Protein AF-A0A317ZC12-F1 (afdb_monomer)

Solvent-accessible surface area (backbone atoms only — not comparable to full-atom values): 4067 Å² total; per-residue (Å²): 136,96,70,58,68,72,57,53,50,52,52,46,54,63,58,68,32,52,72,45,35,33,53,54,31,56,78,70,59,42,53,86,70,60,86,67,55,74,68,44,50,74,74,44,43,66,75,33,52,67,55,41,19,53,51,42,52,52,49,53,52,49,49,38,73,73,72,55,133

Sequence (69 aa):
PKLPEGELTKMRANIVCEPSLVVFAQHINLMPLILLGKGEEKTGGRTRPSLVADVFEAFVGALYLDQGL

Foldseek 3Di:
DPDDPVVVVVVCPVCLDLVNLLVVCVVVVVLVVDDDDPVCVVVVVSNPSVNSSVVSVVVVVVCCVVPPD

InterPro domains:
  IPR000999 Ribonuclease III domain [PF14622] (2-68)
  IPR000999 Ribonucle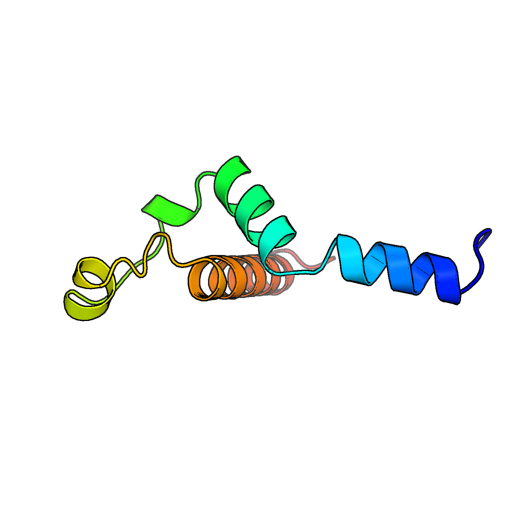ase III domain [PS50142] (1-68)
  IPR000999 Ribonuclease III domain [cd00593] (1-69)
  IPR036389 Ribonuclease III, endonuclease domain superfamily [G3DSA:1.10.1520.10] (1-69)
  IPR036389 Ribonuclease III, endonuclease domain superfamily [SSF69065] (1-69)

Nearest PDB structures (foldseek):
  3o2r-assembly2_D  TM=9.627E-01  e=1.565E-03  Campylobacter jejuni subsp. jejuni NCTC 11168 = ATCC 700819
  7r97-assembly1_B  TM=9.502E-01  e=5.353E-03  Escherichia coli K-12
  3n3w-assembly1_B  TM=9.161E-01  e=6.437E-03  Campylobacter jejuni subsp. jejuni NCTC 11168 = ATCC 700819
  7dey-assembly2_D  TM=8.239E-01  e=3.094E-01  Scheffersomyces stipitis CBS 6054
  3rv0-assembly1_A  TM=7.372E-01  e=8.274E-01  Vanderwaltozyma polyspora DSM 70294

Secondary structure (DSSP, 8-state):
--S-HHHHHHHHHHHSSHHHHHHHHHHTT-GGG----HHHHHTTGGG-HHHHHHHHHHHHHHHHHHH--

Radius of gyration: 14.85 Å; Cα contacts (8 Å, |Δi|>4): 43; chains: 1; bounding box: 29×24×47 Å

pLDDT: mean 95.49, std 5.21, range [61.91, 98.19]

Structure (mmCIF, N/CA/C/O backbone):
data_AF-A0A317ZC12-F1
#
_entry.id   AF-A0A317ZC12-F1
#
loop_
_atom_site.group_PDB
_atom_site.id
_atom_site.type_symbol
_atom_site.label_atom_id
_atom_site.label_alt_id
_atom_site.label_comp_id
_atom_site.label_asym_id
_atom_site.label_entity_id
_atom_site.label_seq_id
_atom_site.pdbx_PDB_ins_code
_atom_site.Cartn_x
_atom_site.Cartn_y
_atom_site.Cartn_z
_atom_site.occupancy
_atom_site.B_iso_or_equiv
_atom_site.auth_seq_id
_atom_site.auth_comp_id
_atom_site.auth_asym_id
_atom_site.auth_atom_id
_atom_site.pdbx_PDB_model_num
ATOM 1 N N . PRO A 1 1 ? 8.993 -3.972 -27.557 1.00 61.91 1 PRO 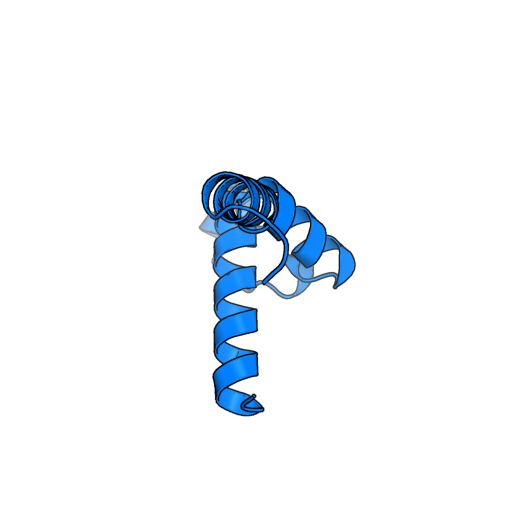A N 1
ATOM 2 C CA . PRO A 1 1 ? 9.335 -2.874 -26.615 1.00 61.91 1 PRO A CA 1
ATOM 3 C C . PRO A 1 1 ? 10.018 -1.708 -27.355 1.00 61.91 1 PRO A C 1
ATOM 5 O O . PRO A 1 1 ? 11.063 -1.918 -27.957 1.00 61.91 1 PRO A O 1
ATOM 8 N N . LYS A 1 2 ? 9.390 -0.522 -27.401 1.00 84.69 2 LYS A N 1
ATOM 9 C CA . LYS A 1 2 ? 9.884 0.628 -28.196 1.00 84.69 2 LYS A CA 1
ATOM 10 C C . LYS A 1 2 ? 10.711 1.647 -27.398 1.00 84.69 2 LYS A C 1
ATOM 12 O O . LYS A 1 2 ? 11.341 2.499 -28.009 1.00 84.69 2 LYS A O 1
ATOM 17 N N . LEU A 1 3 ? 10.695 1.571 -26.067 1.00 90.31 3 LEU A N 1
ATOM 18 C CA . LEU A 1 3 ? 11.377 2.514 -25.175 1.00 90.31 3 LEU A CA 1
ATOM 19 C C . LEU A 1 3 ? 12.628 1.869 -24.552 1.00 90.31 3 LEU A C 1
ATOM 21 O O . LEU A 1 3 ? 12.58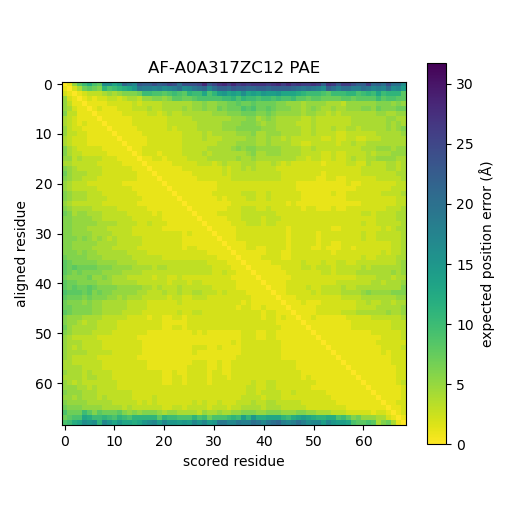8 0.668 -24.263 1.00 90.31 3 LEU A O 1
ATOM 25 N N . PRO A 1 4 ? 13.707 2.638 -24.310 1.00 95.12 4 PRO A N 1
ATOM 26 C CA . PRO A 1 4 ? 14.869 2.174 -23.555 1.00 95.12 4 PRO A CA 1
ATOM 27 C C . PRO A 1 4 ? 14.513 1.786 -22.112 1.00 95.12 4 PRO A C 1
ATOM 29 O O . PRO A 1 4 ? 13.660 2.410 -21.480 1.00 95.12 4 PRO A O 1
ATOM 32 N N . GLU A 1 5 ? 15.225 0.809 -21.545 1.00 94.19 5 GLU A N 1
ATOM 33 C CA . GLU A 1 5 ? 15.024 0.340 -20.162 1.00 94.19 5 GLU A CA 1
ATOM 34 C C . GLU A 1 5 ? 15.097 1.472 -19.125 1.00 94.19 5 GLU A C 1
ATOM 36 O O . GLU A 1 5 ? 14.303 1.510 -18.184 1.00 94.19 5 GLU A O 1
ATOM 41 N N . GLY A 1 6 ? 16.009 2.431 -19.310 1.00 94.69 6 GLY A N 1
ATOM 42 C CA . GLY A 1 6 ? 16.140 3.579 -18.412 1.00 94.69 6 GLY A CA 1
ATOM 43 C C . GLY A 1 6 ? 14.882 4.453 -18.366 1.00 94.69 6 GLY A C 1
ATOM 44 O O . GLY A 1 6 ? 14.514 4.949 -17.302 1.00 94.69 6 GLY A O 1
ATOM 45 N N . GLU A 1 7 ? 14.182 4.608 -19.492 1.00 94.38 7 GLU A N 1
ATOM 46 C CA . GLU A 1 7 ? 12.914 5.343 -19.549 1.00 94.38 7 GLU A CA 1
ATOM 47 C C . GLU A 1 7 ? 11.771 4.535 -18.936 1.00 94.38 7 GLU A C 1
ATOM 49 O O . GLU A 1 7 ? 10.997 5.074 -18.146 1.00 94.38 7 GLU A O 1
ATOM 54 N N . LEU A 1 8 ? 11.713 3.229 -19.218 1.00 94.31 8 LEU A N 1
ATOM 55 C CA . LEU A 1 8 ? 10.744 2.319 -18.600 1.00 94.31 8 LEU A CA 1
ATOM 56 C C . LEU A 1 8 ? 10.891 2.292 -17.071 1.00 94.31 8 LEU A C 1
ATOM 58 O O . LEU A 1 8 ? 9.899 2.334 -16.348 1.00 94.31 8 LEU A O 1
ATOM 62 N N . THR A 1 9 ? 12.126 2.291 -16.570 1.00 94.81 9 THR A N 1
ATOM 63 C CA . THR A 1 9 ? 12.425 2.306 -15.133 1.00 94.81 9 THR A CA 1
ATOM 64 C C . THR A 1 9 ? 11.992 3.614 -14.482 1.00 94.81 9 THR A C 1
ATOM 66 O O . THR A 1 9 ? 11.368 3.585 -13.421 1.00 94.81 9 THR A O 1
ATOM 69 N N . LYS A 1 10 ? 12.262 4.759 -15.125 1.00 94.81 10 LYS A N 1
ATOM 70 C CA . LYS A 1 10 ? 11.783 6.070 -14.656 1.00 94.81 10 LYS A CA 1
ATOM 71 C C . LYS A 1 10 ? 10.259 6.125 -14.623 1.00 94.81 10 LYS A C 1
ATOM 73 O O . LYS A 1 10 ? 9.684 6.573 -13.637 1.00 94.81 10 LYS A O 1
ATOM 78 N N . MET A 1 11 ? 9.603 5.630 -15.671 1.00 94.44 11 MET A N 1
ATOM 79 C CA . MET A 1 11 ? 8.145 5.575 -15.735 1.00 94.44 11 MET A CA 1
ATOM 80 C C . MET A 1 11 ? 7.573 4.694 -14.618 1.00 94.44 11 MET A C 1
ATOM 82 O O . MET A 1 11 ? 6.670 5.129 -13.909 1.00 94.44 11 MET A O 1
ATOM 86 N N . ARG A 1 12 ? 8.146 3.505 -14.392 1.00 95.06 12 ARG A N 1
ATOM 87 C CA . ARG A 1 12 ? 7.748 2.621 -13.288 1.00 95.06 12 ARG A CA 1
ATOM 88 C C . ARG A 1 12 ? 7.892 3.309 -11.935 1.00 95.06 12 ARG A C 1
ATOM 90 O O . ARG A 1 12 ? 6.951 3.273 -11.159 1.00 95.06 12 ARG A O 1
ATOM 97 N N . ALA A 1 13 ? 9.036 3.935 -11.660 1.00 94.94 13 ALA A N 1
ATOM 98 C CA . ALA A 1 13 ? 9.283 4.606 -10.383 1.00 94.94 13 ALA A CA 1
ATOM 99 C C . ALA A 1 13 ? 8.316 5.775 -10.129 1.00 94.94 13 A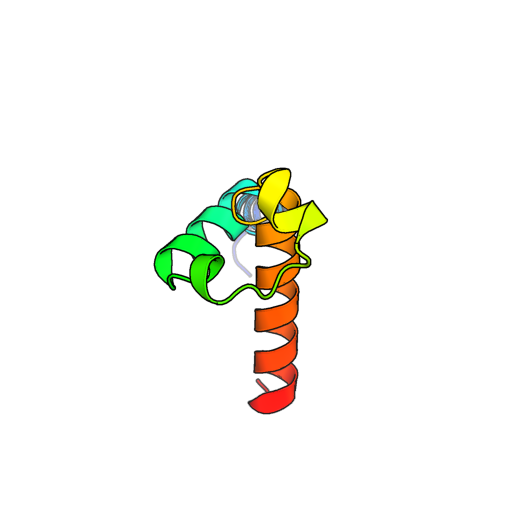LA A C 1
ATOM 101 O O . ALA A 1 13 ? 7.958 6.043 -8.988 1.00 94.94 13 ALA A O 1
ATOM 102 N N . ASN A 1 14 ? 7.861 6.449 -11.187 1.00 93.56 14 ASN A N 1
ATOM 103 C CA . ASN A 1 14 ? 6.875 7.521 -11.067 1.00 93.56 14 ASN A CA 1
ATOM 104 C C . ASN A 1 14 ? 5.453 6.996 -10.802 1.00 93.56 14 ASN A C 1
ATOM 106 O O . ASN A 1 14 ? 4.662 7.675 -10.152 1.00 93.56 14 ASN A O 1
ATOM 110 N N . ILE A 1 15 ? 5.113 5.810 -11.311 1.00 92.38 15 ILE A N 1
ATOM 111 C CA . ILE A 1 15 ? 3.781 5.207 -11.145 1.00 92.38 15 ILE A CA 1
ATOM 112 C C . ILE A 1 15 ? 3.684 4.438 -9.823 1.00 92.38 15 ILE A C 1
ATOM 114 O O . ILE A 1 15 ? 2.695 4.561 -9.106 1.00 92.38 15 ILE A O 1
ATOM 118 N N . VAL A 1 16 ? 4.711 3.652 -9.500 1.00 94.19 16 VAL A N 1
ATOM 119 C CA . VAL A 1 16 ? 4.782 2.796 -8.311 1.00 94.19 16 VAL A CA 1
ATOM 120 C C . VAL A 1 16 ? 5.565 3.534 -7.228 1.00 94.19 16 VAL A C 1
ATOM 122 O O . VAL A 1 16 ? 6.741 3.265 -6.983 1.00 94.19 16 VAL A O 1
ATOM 125 N N . CYS A 1 17 ? 4.917 4.531 -6.632 1.00 96.38 17 CYS A N 1
ATOM 126 C CA . CYS A 1 17 ? 5.446 5.289 -5.506 1.00 96.38 17 CYS A CA 1
ATOM 127 C C . CYS A 1 17 ? 4.314 5.759 -4.590 1.00 96.38 17 CYS A C 1
ATOM 129 O O . CYS A 1 17 ? 3.187 5.966 -5.039 1.00 96.38 17 CYS A O 1
ATOM 131 N N . GLU A 1 18 ? 4.632 5.964 -3.312 1.00 97.00 18 GLU A N 1
ATOM 132 C CA . GLU A 1 18 ? 3.659 6.315 -2.270 1.00 97.00 18 GLU A CA 1
ATOM 133 C C . GLU A 1 18 ? 2.690 7.448 -2.679 1.00 97.00 18 GLU A C 1
ATOM 135 O O . GLU A 1 18 ? 1.481 7.234 -2.577 1.00 97.00 18 GLU A O 1
ATOM 140 N N . PRO A 1 19 ? 3.133 8.598 -3.234 1.00 96.69 19 PRO A N 1
ATOM 141 C CA . PRO A 1 19 ? 2.206 9.655 -3.645 1.00 96.69 19 PRO A CA 1
ATOM 142 C C . PRO A 1 19 ? 1.199 9.205 -4.709 1.00 96.69 19 PRO A C 1
ATOM 144 O O . PRO A 1 19 ? 0.007 9.492 -4.600 1.00 96.69 19 PRO A O 1
ATOM 147 N N . SER A 1 20 ? 1.665 8.478 -5.726 1.00 97.06 20 SER A N 1
ATOM 148 C CA . SER A 1 20 ? 0.820 7.966 -6.808 1.00 97.06 20 SER A CA 1
ATOM 149 C C . SER A 1 20 ? -0.181 6.932 -6.287 1.00 97.06 20 SER A C 1
ATOM 151 O O . SER A 1 20 ? -1.361 6.984 -6.634 1.00 97.06 20 SER A O 1
ATOM 153 N N . LEU A 1 21 ? 0.254 6.036 -5.396 1.00 97.88 21 LEU A N 1
ATOM 154 C CA . LEU A 1 21 ? -0.609 5.015 -4.797 1.00 97.88 21 LEU A CA 1
ATOM 155 C C . LEU A 1 21 ? -1.695 5.623 -3.904 1.00 97.88 21 LEU A C 1
ATOM 157 O O . LEU A 1 21 ? -2.847 5.199 -3.971 1.00 97.88 21 LEU A O 1
ATOM 161 N N . VAL A 1 22 ? -1.376 6.669 -3.138 1.00 97.94 22 VAL A N 1
ATOM 162 C CA . VAL A 1 22 ? -2.374 7.406 -2.347 1.00 97.94 22 VAL A CA 1
ATOM 163 C C . VAL A 1 22 ? -3.447 8.022 -3.244 1.00 97.94 22 VAL A C 1
ATOM 165 O O . VAL A 1 22 ? -4.632 7.924 -2.925 1.00 97.94 22 VAL A O 1
ATOM 168 N N . VAL A 1 23 ? -3.063 8.605 -4.384 1.00 97.62 23 VAL A N 1
ATOM 169 C CA . VAL A 1 23 ? -4.015 9.162 -5.359 1.00 97.62 23 VAL A CA 1
ATOM 170 C C . VAL A 1 23 ? -4.934 8.073 -5.922 1.00 97.62 23 VAL A C 1
ATOM 172 O O . VAL A 1 23 ? -6.149 8.263 -5.982 1.00 97.62 23 VAL A O 1
ATOM 175 N N . PHE A 1 24 ? -4.400 6.905 -6.290 1.00 97.31 24 PHE A N 1
ATOM 176 C CA . PHE A 1 24 ? -5.236 5.791 -6.756 1.00 97.31 24 PHE A CA 1
ATOM 177 C C . PHE A 1 24 ? -6.195 5.293 -5.678 1.00 97.31 24 PHE A C 1
ATOM 179 O O . PHE A 1 24 ? -7.376 5.082 -5.952 1.00 97.31 24 PHE A O 1
ATOM 186 N N . ALA A 1 25 ? -5.713 5.168 -4.446 1.00 97.69 25 ALA A N 1
ATOM 187 C CA . ALA A 1 25 ? -6.524 4.757 -3.315 1.00 97.69 25 ALA A CA 1
ATOM 188 C C . ALA A 1 25 ? -7.661 5.766 -3.033 1.00 97.69 25 ALA A C 1
ATOM 190 O O . ALA A 1 25 ? -8.780 5.360 -2.709 1.00 97.69 25 ALA A O 1
ATOM 191 N N . GLN A 1 26 ? -7.418 7.071 -3.205 1.00 96.75 26 GLN A N 1
ATOM 192 C CA . GLN A 1 26 ? -8.448 8.112 -3.106 1.00 96.75 26 GLN A CA 1
ATOM 193 C C . GLN A 1 26 ? -9.509 7.989 -4.205 1.00 96.75 26 GLN A C 1
ATOM 195 O O . GLN A 1 26 ? -10.698 8.092 -3.907 1.00 96.75 26 GLN A O 1
ATOM 200 N N . HIS A 1 27 ? -9.111 7.724 -5.455 1.00 97.56 27 HIS A N 1
ATOM 201 C CA . HIS A 1 27 ? -10.050 7.583 -6.576 1.00 97.56 27 HIS A CA 1
ATOM 202 C C . HIS A 1 27 ? -11.067 6.454 -6.380 1.00 97.56 27 HIS A C 1
ATOM 204 O O . HIS A 1 27 ? -12.201 6.571 -6.838 1.00 97.56 27 HIS A O 1
ATOM 210 N N . ILE A 1 28 ? -10.682 5.383 -5.682 1.00 96.94 28 ILE A N 1
ATOM 211 C CA . ILE A 1 28 ? -11.577 4.263 -5.355 1.00 96.94 28 ILE A CA 1
ATOM 212 C C . ILE A 1 28 ? -12.204 4.381 -3.958 1.00 96.94 28 ILE A C 1
ATOM 214 O O . ILE A 1 28 ? -12.845 3.443 -3.494 1.00 96.94 28 ILE A O 1
ATOM 218 N N . ASN A 1 29 ? -12.023 5.522 -3.283 1.00 97.12 29 ASN A N 1
ATOM 219 C CA . ASN A 1 29 ? -12.517 5.785 -1.933 1.00 97.12 29 ASN A CA 1
ATOM 220 C C . ASN A 1 29 ? -12.120 4.687 -0.923 1.00 97.12 29 ASN A C 1
ATOM 222 O O . ASN A 1 29 ? -12.951 4.191 -0.162 1.00 97.12 29 ASN A O 1
ATOM 226 N N . LEU A 1 30 ? -10.842 4.287 -0.925 1.00 97.12 30 LEU A N 1
ATOM 227 C CA . LEU A 1 30 ? -10.346 3.192 -0.084 1.00 97.12 30 LEU A CA 1
ATOM 228 C C . LEU A 1 30 ? -10.192 3.599 1.390 1.00 97.12 30 LEU A C 1
ATOM 230 O O . LEU A 1 30 ? -10.409 2.772 2.271 1.00 97.12 30 LEU A O 1
ATOM 234 N N . MET A 1 31 ? -9.856 4.864 1.687 1.00 96.19 31 MET A N 1
ATOM 235 C CA . MET A 1 31 ? -9.535 5.314 3.056 1.00 96.19 31 MET A CA 1
ATOM 236 C C . MET A 1 31 ? -10.639 5.006 4.077 1.00 96.19 31 MET A C 1
ATOM 238 O O . MET A 1 31 ? -10.297 4.533 5.159 1.00 96.19 31 MET A O 1
ATOM 242 N N . PRO A 1 32 ? -11.942 5.237 3.811 1.00 97.00 32 PRO A N 1
ATOM 243 C CA . PRO A 1 32 ? -13.004 4.924 4.771 1.00 97.00 32 PRO A CA 1
ATOM 244 C C . PRO A 1 32 ? -13.173 3.423 5.041 1.00 97.00 32 PRO A C 1
ATOM 246 O O . PRO A 1 32 ? -13.706 3.054 6.083 1.00 97.00 32 PRO A O 1
ATOM 249 N N . LEU A 1 33 ? -12.700 2.563 4.135 1.00 97.00 33 LEU A N 1
ATOM 250 C CA . LEU A 1 33 ? -12.791 1.106 4.256 1.00 97.00 33 LEU A CA 1
ATOM 251 C C . LEU A 1 33 ? -11.662 0.512 5.109 1.00 97.00 33 LEU A C 1
ATOM 253 O O . LEU A 1 33 ? -11.743 -0.641 5.527 1.00 97.00 33 LEU A O 1
ATOM 257 N N . ILE A 1 34 ? -10.615 1.293 5.394 1.00 97.06 34 ILE A N 1
ATOM 258 C CA . ILE A 1 34 ? -9.479 0.837 6.196 1.00 97.06 34 ILE A CA 1
ATOM 259 C C . ILE A 1 3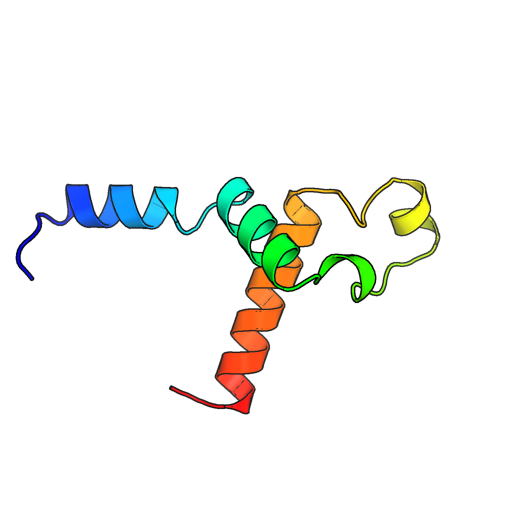4 ? -9.930 0.620 7.643 1.00 97.06 34 ILE A C 1
ATOM 261 O O . ILE A 1 34 ? -10.399 1.541 8.322 1.00 97.06 34 ILE A O 1
ATOM 265 N N . LEU A 1 35 ? -9.755 -0.605 8.131 1.00 97.38 35 LEU A N 1
ATOM 266 C CA . LEU A 1 35 ? -9.983 -0.946 9.528 1.00 97.38 35 LEU A CA 1
ATOM 267 C C . LEU A 1 35 ? -8.730 -0.614 10.334 1.00 97.38 35 LEU A C 1
ATOM 269 O O . LEU A 1 35 ? -7.667 -1.186 10.108 1.00 97.38 35 LEU A O 1
ATOM 273 N N . LEU A 1 36 ? -8.864 0.309 11.285 1.00 97.44 36 LEU A N 1
ATOM 274 C CA . LEU A 1 36 ? -7.763 0.763 12.129 1.00 97.44 36 LEU A CA 1
ATOM 275 C C . LEU A 1 36 ? -8.062 0.516 13.602 1.00 97.44 36 LEU A C 1
ATOM 277 O O . LEU A 1 36 ? -9.193 0.652 14.076 1.00 97.44 36 LEU A O 1
ATOM 281 N N . GLY A 1 37 ? -7.010 0.190 14.352 1.00 97.81 37 GLY A N 1
ATOM 282 C CA . GLY A 1 37 ? -7.071 0.207 15.807 1.00 97.81 37 GLY A CA 1
ATOM 283 C C . GLY A 1 37 ? -7.328 1.627 16.323 1.00 97.81 37 GLY A C 1
ATOM 284 O O . GLY A 1 37 ? -6.914 2.610 15.714 1.00 97.81 37 GLY A O 1
ATOM 285 N N . LYS A 1 38 ? -7.960 1.752 17.496 1.00 97.19 38 LYS A N 1
ATOM 286 C CA . LYS A 1 38 ? -8.313 3.061 18.086 1.00 97.19 38 LYS A CA 1
ATOM 287 C C . LYS A 1 38 ? -7.118 4.006 18.258 1.00 97.19 38 LYS A C 1
ATOM 289 O O . LYS A 1 38 ? -7.300 5.216 18.190 1.00 97.19 38 LYS A O 1
ATOM 294 N N . GLY A 1 39 ? -5.930 3.471 18.546 1.00 97.81 39 GLY A N 1
ATOM 295 C CA . GLY A 1 39 ? -4.705 4.268 18.656 1.00 97.81 39 GLY A CA 1
ATOM 296 C C . GLY A 1 39 ? -4.284 4.842 17.306 1.00 97.81 39 GLY A C 1
ATOM 297 O O . GLY A 1 39 ? -4.055 6.040 17.202 1.00 97.81 39 GLY A O 1
ATOM 298 N N . GLU A 1 40 ? -4.287 3.993 16.281 1.00 97.12 40 GLU A N 1
ATOM 299 C CA . GLU A 1 40 ? -3.886 4.338 14.917 1.00 97.12 40 GLU A CA 1
ATOM 300 C C . GLU A 1 40 ? -4.843 5.340 14.261 1.00 97.12 40 GLU A C 1
ATOM 302 O O . GLU A 1 40 ? -4.421 6.266 13.576 1.00 97.12 40 GLU A O 1
ATOM 307 N N . GLU A 1 41 ? -6.144 5.210 14.526 1.00 97.31 41 GLU A N 1
ATOM 308 C CA . GLU A 1 41 ? -7.138 6.191 14.086 1.00 97.31 41 GLU A CA 1
ATOM 309 C C . GLU A 1 41 ? -6.867 7.571 14.707 1.00 97.31 41 GLU A C 1
ATOM 311 O O . GLU A 1 41 ? -6.842 8.584 14.012 1.00 97.31 41 GLU A O 1
ATOM 316 N N . LYS A 1 42 ? -6.613 7.615 16.023 1.00 97.06 42 LYS A N 1
ATOM 317 C CA . LYS A 1 42 ? -6.376 8.865 16.764 1.00 97.06 42 LYS A CA 1
ATOM 318 C C . LYS A 1 42 ? -5.109 9.594 16.329 1.00 97.06 42 LYS A C 1
ATOM 320 O O . LYS A 1 42 ? -5.051 10.813 16.453 1.00 97.06 42 LYS A O 1
ATOM 325 N N 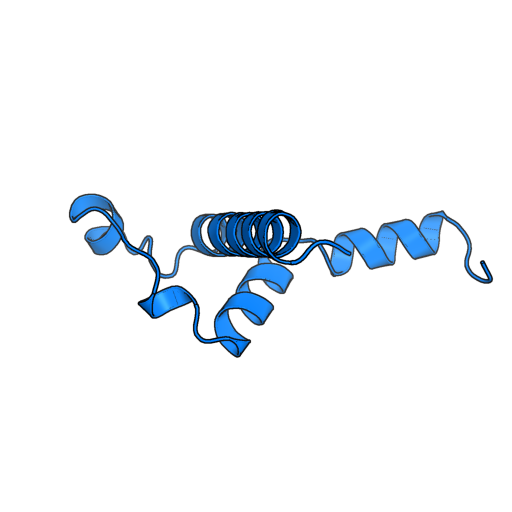. THR A 1 43 ? -4.103 8.868 15.851 1.00 96.94 43 THR A N 1
ATOM 326 C CA . THR A 1 43 ? -2.853 9.442 15.337 1.00 96.94 43 THR A CA 1
ATOM 327 C C . THR A 1 43 ? -2.932 9.808 13.853 1.00 96.94 43 THR A C 1
ATOM 329 O O . THR A 1 43 ? -1.931 10.237 13.284 1.00 96.94 43 THR A O 1
ATOM 332 N N . GLY A 1 44 ? -4.104 9.679 13.219 1.00 96.06 44 GLY A N 1
ATOM 333 C CA . GLY A 1 44 ? -4.312 10.053 11.819 1.00 96.06 44 GLY A CA 1
ATOM 334 C C . GLY A 1 44 ? -3.864 8.990 10.814 1.00 96.06 44 GLY A C 1
ATOM 335 O O . GLY A 1 44 ? -3.628 9.311 9.650 1.00 96.06 44 GLY A O 1
ATOM 336 N N . GLY A 1 45 ? -3.758 7.721 11.225 1.00 96.88 45 GLY A N 1
ATOM 337 C CA . GLY A 1 45 ? -3.334 6.619 10.359 1.00 96.88 45 GLY A CA 1
ATOM 338 C C . GLY A 1 45 ? -4.160 6.497 9.075 1.00 96.88 45 GLY A C 1
ATOM 339 O O . GLY A 1 45 ? -3.600 6.216 8.021 1.00 96.88 45 GLY A O 1
ATOM 340 N N . ARG A 1 46 ? -5.462 6.819 9.120 1.00 96.56 46 ARG A N 1
ATOM 341 C CA . ARG A 1 46 ? -6.379 6.762 7.963 1.00 96.56 46 ARG A CA 1
ATOM 342 C C . ARG A 1 46 ? -5.960 7.656 6.796 1.00 96.56 46 ARG A C 1
ATOM 344 O O . ARG A 1 46 ? -6.298 7.366 5.652 1.00 96.56 46 ARG A O 1
ATOM 351 N N . THR A 1 47 ? -5.245 8.739 7.084 1.00 95.19 47 THR A N 1
ATOM 352 C CA . THR A 1 47 ? -4.760 9.698 6.085 1.00 95.19 47 THR A CA 1
ATOM 353 C C . THR A 1 47 ? -3.242 9.683 5.952 1.00 95.19 47 THR A C 1
ATOM 355 O O . THR A 1 47 ? -2.698 10.510 5.224 1.00 95.19 47 THR A O 1
ATOM 358 N N . ARG A 1 48 ? -2.536 8.786 6.656 1.00 97.56 48 ARG A N 1
ATOM 359 C CA . ARG A 1 48 ? -1.079 8.693 6.566 1.00 97.56 48 ARG A CA 1
ATOM 360 C C . ARG A 1 48 ? -0.692 8.083 5.211 1.00 97.56 48 ARG A C 1
ATOM 362 O O . ARG A 1 48 ? -1.075 6.940 4.964 1.00 97.56 48 ARG A O 1
ATOM 369 N N . PRO A 1 49 ? 0.083 8.790 4.365 1.00 97.50 49 PRO A N 1
ATOM 370 C CA . PRO A 1 49 ? 0.415 8.333 3.015 1.00 97.50 49 PRO A CA 1
ATOM 371 C C . PRO A 1 49 ? 1.005 6.921 2.952 1.00 97.50 49 PRO A C 1
ATOM 373 O O . PRO A 1 49 ? 0.493 6.098 2.200 1.00 97.50 49 PRO A O 1
ATOM 376 N N . SER A 1 50 ? 1.988 6.613 3.803 1.00 97.50 50 SER A N 1
ATOM 377 C CA . SER A 1 50 ? 2.618 5.288 3.851 1.00 97.50 50 SER A CA 1
ATOM 378 C C . SER A 1 50 ? 1.628 4.165 4.157 1.00 97.50 50 SER A C 1
ATOM 380 O O . SER A 1 50 ? 1.581 3.174 3.442 1.00 97.50 50 SER A O 1
ATOM 382 N N . LEU A 1 51 ? 0.754 4.354 5.153 1.00 97.75 51 LEU A N 1
ATOM 383 C CA . LEU A 1 51 ? -0.267 3.360 5.499 1.00 97.75 51 LEU A CA 1
ATOM 384 C C . LEU A 1 51 ? -1.245 3.150 4.343 1.00 97.75 51 LEU A C 1
ATOM 386 O O . LEU A 1 51 ? -1.603 2.023 4.017 1.00 97.75 51 LEU A O 1
ATOM 390 N N . VAL A 1 52 ? -1.703 4.243 3.738 1.00 97.94 52 VAL A N 1
ATOM 391 C CA . VAL A 1 52 ? -2.658 4.191 2.631 1.00 97.94 52 VAL A CA 1
ATOM 392 C C . VAL A 1 52 ? -2.052 3.495 1.410 1.00 97.94 52 VAL A C 1
ATOM 394 O O . VAL A 1 52 ? -2.737 2.688 0.781 1.00 97.94 52 VAL A O 1
ATOM 397 N N . ALA A 1 53 ? -0.788 3.779 1.091 1.00 98.19 53 ALA A N 1
ATOM 398 C CA . ALA A 1 53 ? -0.065 3.120 0.011 1.00 98.19 53 ALA A CA 1
ATOM 399 C C . ALA A 1 53 ? 0.090 1.614 0.274 1.00 98.19 53 ALA A C 1
ATOM 401 O O . ALA A 1 53 ? -0.278 0.822 -0.591 1.00 98.19 53 ALA A O 1
ATOM 402 N N . ASP A 1 54 ? 0.512 1.219 1.481 1.00 98.00 54 ASP A N 1
ATOM 403 C CA . ASP A 1 54 ? 0.654 -0.191 1.870 1.00 98.00 54 ASP A CA 1
ATOM 404 C C . ASP A 1 54 ? -0.676 -0.954 1.742 1.00 98.00 54 ASP A C 1
ATOM 406 O O . ASP A 1 54 ? -0.732 -2.063 1.207 1.00 98.00 54 ASP A O 1
ATOM 410 N N . VAL A 1 55 ? -1.781 -0.351 2.197 1.00 98.00 55 VAL A N 1
ATOM 411 C CA . VAL A 1 55 ? -3.119 -0.952 2.079 1.00 98.00 55 VAL A CA 1
ATOM 412 C C . VAL A 1 55 ? -3.543 -1.082 0.616 1.00 98.00 55 VAL A C 1
ATOM 414 O O . VAL A 1 55 ? -4.153 -2.086 0.248 1.00 98.00 55 VAL A O 1
ATOM 417 N N . PHE A 1 56 ? -3.234 -0.095 -0.225 1.00 98.12 56 PHE A N 1
ATOM 418 C CA . PHE A 1 56 ? -3.541 -0.162 -1.651 1.00 98.12 56 PHE A CA 1
ATOM 419 C C . PHE A 1 56 ? -2.775 -1.295 -2.345 1.00 98.12 56 PHE A C 1
ATOM 421 O O . PHE A 1 56 ? -3.384 -2.067 -3.085 1.00 98.12 56 PHE A O 1
ATOM 428 N N . GLU A 1 57 ? -1.475 -1.455 -2.0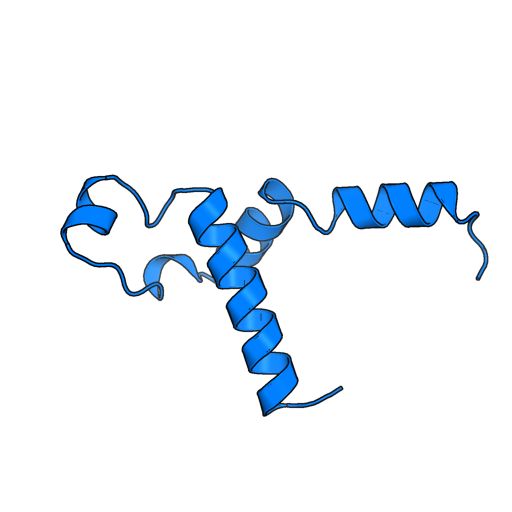75 1.00 97.81 57 GLU A N 1
ATOM 429 C CA . GLU A 1 57 ? -0.698 -2.579 -2.614 1.00 97.81 57 GLU A CA 1
ATOM 430 C C . GLU A 1 57 ? -1.239 -3.926 -2.126 1.00 97.81 57 GLU A C 1
ATOM 432 O O . GLU A 1 57 ? -1.418 -4.848 -2.926 1.00 97.81 57 GLU A O 1
ATOM 437 N N . ALA A 1 58 ? -1.576 -4.032 -0.837 1.00 97.81 58 ALA A N 1
ATOM 438 C CA . ALA A 1 58 ? -2.180 -5.237 -0.276 1.00 97.81 58 ALA A CA 1
ATOM 439 C C . ALA A 1 58 ? -3.533 -5.565 -0.930 1.00 97.81 58 ALA A C 1
ATOM 441 O O . ALA A 1 58 ? -3.810 -6.729 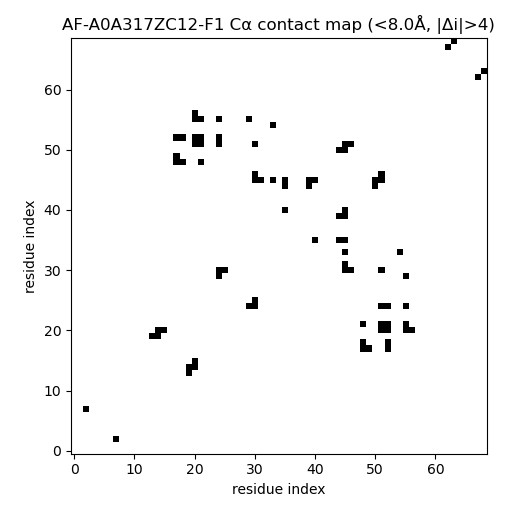-1.220 1.00 97.81 58 ALA A O 1
ATOM 442 N N . PHE A 1 59 ? -4.360 -4.554 -1.206 1.00 97.19 59 PHE A N 1
ATOM 443 C CA . PHE A 1 59 ? -5.627 -4.720 -1.915 1.00 97.19 59 PHE A CA 1
ATOM 444 C C . PHE A 1 59 ? -5.420 -5.230 -3.345 1.00 97.19 59 PHE A C 1
ATOM 446 O O . PHE A 1 59 ? -6.080 -6.187 -3.746 1.00 97.19 59 PHE A O 1
ATOM 453 N N . VAL A 1 60 ? -4.482 -4.649 -4.099 1.00 96.56 60 VAL A N 1
ATOM 454 C CA . VAL A 1 60 ? -4.142 -5.121 -5.453 1.00 96.56 60 VAL A CA 1
ATOM 455 C C . VAL A 1 60 ? -3.624 -6.559 -5.411 1.00 96.56 60 VAL A C 1
ATOM 457 O O . VAL A 1 60 ? -4.030 -7.379 -6.232 1.00 96.56 60 VAL A O 1
ATOM 460 N N . GLY A 1 61 ? -2.779 -6.892 -4.432 1.00 97.50 61 GLY A N 1
ATOM 461 C CA . GLY A 1 61 ? -2.297 -8.256 -4.220 1.00 97.50 61 GLY A CA 1
ATOM 462 C C . GLY A 1 61 ? -3.430 -9.241 -3.923 1.00 97.50 61 GLY A C 1
ATOM 463 O O . GLY A 1 61 ? -3.478 -10.317 -4.512 1.00 97.50 61 GLY 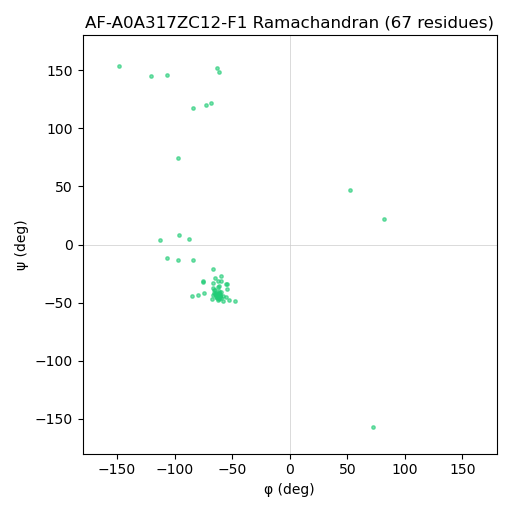A O 1
ATOM 464 N N . ALA A 1 62 ? -4.378 -8.865 -3.062 1.00 97.75 62 ALA A N 1
ATOM 465 C CA . ALA A 1 62 ? -5.553 -9.680 -2.768 1.00 97.75 62 ALA A CA 1
ATOM 466 C C . ALA A 1 62 ? -6.450 -9.864 -4.002 1.00 97.75 62 ALA A C 1
ATOM 468 O O . ALA A 1 62 ? -6.865 -10.984 -4.284 1.00 97.75 62 ALA A O 1
ATOM 469 N N . LEU A 1 63 ? -6.694 -8.796 -4.768 1.00 96.69 63 LEU A N 1
ATOM 470 C CA . LEU A 1 63 ? -7.473 -8.848 -6.007 1.00 96.69 63 LEU A CA 1
ATOM 471 C C . LEU A 1 63 ? -6.821 -9.767 -7.046 1.00 96.69 63 LEU A C 1
ATOM 473 O O . LEU A 1 63 ? -7.513 -10.556 -7.681 1.00 96.69 63 LEU A O 1
ATOM 477 N N . TYR A 1 64 ? -5.497 -9.699 -7.187 1.00 97.25 64 TYR A N 1
ATOM 478 C CA . TYR A 1 64 ? -4.737 -10.594 -8.057 1.00 97.25 64 TYR A CA 1
ATOM 479 C C . TYR A 1 64 ? -4.870 -12.064 -7.637 1.00 97.25 64 TYR A C 1
ATOM 481 O O . TYR A 1 64 ? -5.065 -12.934 -8.482 1.00 97.25 64 TYR A O 1
ATOM 489 N N . LEU A 1 65 ? -4.788 -12.355 -6.335 1.00 97.38 65 LEU A N 1
ATOM 490 C CA . LEU A 1 65 ? -4.960 -13.718 -5.823 1.00 97.38 65 LEU A CA 1
ATOM 491 C C . LEU A 1 65 ? -6.391 -14.241 -6.004 1.00 97.38 65 LEU A C 1
ATOM 493 O O . LEU A 1 65 ? -6.571 -15.437 -6.214 1.00 97.38 65 LEU A O 1
ATOM 497 N N . ASP A 1 66 ? -7.388 -13.361 -5.914 1.00 97.25 66 ASP A N 1
ATOM 498 C CA . ASP A 1 66 ? -8.806 -13.708 -6.024 1.00 97.25 66 ASP A CA 1
ATOM 499 C C . ASP A 1 66 ? -9.263 -13.893 -7.482 1.00 97.25 66 ASP A C 1
ATOM 501 O O . ASP A 1 66 ? -9.972 -14.847 -7.795 1.00 97.25 66 ASP A O 1
ATOM 505 N N . GLN A 1 67 ? -8.839 -13.006 -8.388 1.00 96.94 67 GLN A N 1
ATOM 506 C CA . GLN A 1 67 ? -9.328 -12.954 -9.773 1.00 96.94 67 GLN A CA 1
ATOM 507 C C . GLN A 1 67 ? -8.325 -13.477 -10.814 1.00 96.94 67 GLN A C 1
ATOM 509 O O . GLN A 1 67 ? -8.705 -13.711 -11.961 1.00 96.94 67 GLN A O 1
ATOM 514 N N . GLY A 1 68 ? -7.061 -13.694 -10.443 1.00 88.75 68 GLY A N 1
ATOM 515 C CA . GLY A 1 68 ? -6.005 -14.063 -11.385 1.00 88.75 68 GLY A CA 1
ATOM 516 C C . GLY A 1 68 ? -5.571 -12.906 -12.295 1.00 88.75 68 GLY A C 1
ATOM 517 O O . GLY A 1 68 ? -5.713 -11.732 -11.948 1.00 88.75 68 GLY A O 1
ATOM 518 N N . LEU A 1 69 ? -4.992 -13.262 -13.448 1.00 76.62 69 LEU A N 1
ATOM 519 C CA . LEU A 1 69 ? -4.469 -12.354 -14.481 1.00 76.62 69 LEU A CA 1
ATOM 520 C C . LEU A 1 69 ? -5.234 -12.535 -15.795 1.00 76.62 69 LEU A C 1
ATOM 522 O O . LEU A 1 69 ? -5.407 -13.709 -16.200 1.00 76.62 69 LEU A O 1
#

Organism: Staphylococcus pseudintermedius (NCBI:txid283734)

Mean predicted aligned error: 3.49 Å